Protein AF-A0A317QHJ5-F1 (afdb_monomer)

Sequence (164 aa):
MSAVTFGLVVLLGPGVAGAEPGGSGVDRSDPPDVVPLVDCVLTHADGSWTAVFGYDNRTGVPVDIPVGPANQVTPRSSVQPQPTTFAAGIRHGVFSVTVPRGGGPMWHLGGTNLAARKTDAVCPDPTQMPAEGNGTGTALVVAAAAGAGAVLVRRQRRRTAAAA

Radius of gyration: 39.53 Å; Cα contacts (8 Å, |Δi|>4): 223; chains: 1; bounding box: 107×50×139 Å

pLDDT: mean 77.06, std 19.66, range [41.97, 98.12]

Secondary structure (DSSP, 8-state):
-PPPP----------------------TTS--SEEEEEEEEEE-TTS-EEEEEEEEETTSS-EE--SBTTEEEESPPSS--S-SEE-SEEEEEEEEEEE-SSSPPEEEETTEEEE--TTSPBPPPGGGS-STTS-------------SHHHHHHHHHHHHTS--

Foldseek 3Di:
DDDDDDDDDDDDDDDDDPPDPPPPPVPPLQFQPKAKDFPAKAADPQRKIKTFIKIAGANQAKDFADPDQQWAKPPHDPDGQTDRIDGHGIGTRSDMDIDHHDFFMWTRHRPDIGGDDPPPHHDDDPVPPPPVPPDPPDDDDPDDDPPPVVVVVVVVVVVVVVVD

Solvent-accessible surface area (backbone atoms only — not comparable to full-atom values): 10604 Å² total; per-residue (Å²): 133,87,84,85,87,81,85,84,83,82,79,87,79,85,87,76,84,81,72,72,81,74,72,84,64,79,60,83,82,60,46,75,56,42,44,73,40,75,64,23,28,46,81,44,96,89,51,29,33,33,40,28,29,20,35,34,22,72,70,75,48,71,43,80,48,61,80,43,90,47,30,40,55,39,78,78,59,94,67,78,68,70,75,41,67,44,57,51,40,76,42,73,67,69,36,71,51,76,38,61,72,76,76,56,51,28,44,29,29,46,88,44,77,48,70,46,51,96,84,47,51,67,54,78,64,79,84,72,57,72,84,84,73,76,78,76,74,84,78,76,86,84,74,86,81,90,69,68,66,64,57,58,54,53,56,50,56,56,54,65,68,68,74,116

Organism: NCBI:txid1137989

Structure (mmCIF, N/CA/C/O backbone):
data_AF-A0A317QHJ5-F1
#
_entry.id   AF-A0A317QHJ5-F1
#
loop_
_atom_site.group_PDB
_atom_site.id
_atom_site.type_symbol
_atom_site.label_atom_id
_atom_site.label_alt_id
_atom_site.label_comp_id
_atom_site.label_asym_id
_atom_site.label_entity_id
_atom_site.label_seq_id
_atom_site.pdbx_PDB_ins_code
_atom_site.Cartn_x
_atom_site.Cartn_y
_atom_site.Cartn_z
_atom_site.occupancy
_atom_site.B_iso_or_equiv
_atom_site.auth_seq_id
_atom_site.auth_comp_id
_atom_site.auth_asym_id
_atom_site.auth_atom_id
_atom_site.pdbx_PDB_model_num
ATOM 1 N N . MET A 1 1 ? 42.574 -38.828 73.127 1.00 41.97 1 MET A N 1
ATOM 2 C CA . MET A 1 1 ? 43.035 -39.180 71.767 1.00 41.97 1 MET A CA 1
ATOM 3 C C . MET A 1 1 ? 41.836 -39.098 70.838 1.00 41.97 1 MET A C 1
ATOM 5 O O . MET A 1 1 ? 40.737 -39.417 71.268 1.00 41.97 1 MET A O 1
ATOM 9 N N . SER A 1 2 ? 42.060 -38.518 69.665 1.00 44.75 2 SER A N 1
ATOM 10 C CA . SER A 1 2 ? 41.131 -37.766 68.815 1.00 44.75 2 SER A CA 1
ATOM 11 C C . SER A 1 2 ? 39.770 -38.393 68.496 1.00 44.75 2 SER A C 1
ATOM 13 O O . SER A 1 2 ? 39.679 -39.544 68.084 1.00 44.75 2 SER A O 1
ATOM 15 N N . ALA A 1 3 ? 38.732 -37.559 68.614 1.00 47.12 3 ALA A N 1
ATOM 16 C CA . ALA A 1 3 ? 37.386 -37.781 68.102 1.00 47.12 3 ALA A CA 1
ATOM 17 C C . ALA A 1 3 ? 37.351 -37.568 66.579 1.00 47.12 3 ALA A C 1
ATOM 19 O O . ALA A 1 3 ? 37.897 -36.585 66.079 1.00 47.12 3 ALA A O 1
ATOM 20 N N . VAL A 1 4 ? 36.707 -38.484 65.854 1.00 49.12 4 VAL A N 1
ATOM 21 C CA . VAL A 1 4 ? 36.483 -38.377 64.408 1.00 49.12 4 VAL A CA 1
ATOM 22 C C . VAL A 1 4 ? 35.136 -37.705 64.167 1.00 49.12 4 VAL A C 1
ATOM 24 O O . VAL A 1 4 ? 34.083 -38.204 64.560 1.00 49.12 4 VAL A O 1
ATOM 27 N N . THR A 1 5 ? 35.211 -36.540 63.537 1.00 54.19 5 THR A N 1
ATOM 28 C CA . THR A 1 5 ? 34.108 -35.718 63.045 1.00 54.19 5 THR A CA 1
ATOM 29 C C . THR A 1 5 ? 33.380 -36.428 61.902 1.00 54.19 5 THR A C 1
ATOM 31 O O . THR A 1 5 ? 34.017 -36.829 60.932 1.00 54.19 5 THR A O 1
ATOM 34 N N . PHE A 1 6 ? 32.050 -36.519 61.969 1.00 53.75 6 PHE A N 1
ATOM 35 C CA . PHE A 1 6 ? 31.207 -36.851 60.819 1.00 53.75 6 PHE A CA 1
ATOM 36 C C . PHE A 1 6 ? 30.228 -35.706 60.562 1.00 53.75 6 PHE A C 1
ATOM 38 O O . PHE A 1 6 ? 29.514 -35.260 61.459 1.00 53.75 6 PHE A O 1
ATOM 45 N N . GLY A 1 7 ? 30.305 -35.179 59.339 1.00 54.44 7 GLY A N 1
ATOM 46 C CA . GLY A 1 7 ? 29.652 -33.959 58.891 1.00 54.44 7 GLY A CA 1
ATOM 47 C C . GLY A 1 7 ? 28.133 -34.064 58.796 1.00 54.44 7 GLY A C 1
ATOM 48 O O . GLY A 1 7 ? 27.577 -35.088 58.403 1.00 54.44 7 GLY A O 1
ATOM 49 N N . LEU A 1 8 ? 27.477 -32.952 59.117 1.00 60.31 8 LEU A N 1
ATOM 50 C CA . LEU A 1 8 ? 26.056 -32.741 58.892 1.00 60.31 8 LEU A CA 1
ATOM 51 C C . LEU A 1 8 ? 25.878 -32.095 57.510 1.00 60.31 8 LEU A C 1
ATOM 53 O O . LEU A 1 8 ? 26.213 -30.928 57.316 1.00 60.31 8 LEU A O 1
ATOM 57 N N . VAL A 1 9 ? 25.363 -32.855 56.545 1.00 59.41 9 VAL A N 1
ATOM 58 C CA . VAL A 1 9 ? 24.881 -32.322 55.264 1.00 59.41 9 VAL A CA 1
ATOM 59 C C . VAL A 1 9 ? 23.470 -31.780 55.493 1.00 59.41 9 VAL A C 1
ATOM 61 O O . VAL A 1 9 ? 22.542 -32.548 55.737 1.00 59.41 9 VAL A O 1
ATOM 64 N N . VAL A 1 10 ? 23.304 -30.458 55.433 1.00 62.19 10 VAL A N 1
ATOM 65 C CA . VAL A 1 10 ? 21.985 -29.808 55.454 1.00 62.19 10 VAL A CA 1
ATOM 66 C C . VAL A 1 10 ? 21.449 -29.777 54.023 1.00 62.19 10 VAL A C 1
ATOM 68 O O . VAL A 1 10 ? 21.936 -29.025 53.182 1.00 62.19 10 VAL A O 1
ATOM 71 N N . LEU A 1 11 ? 20.458 -30.623 53.743 1.00 61.06 11 LEU A N 1
ATOM 72 C CA . LEU A 1 11 ? 19.702 -30.616 52.492 1.00 61.06 11 LEU A CA 1
ATOM 73 C C . LEU A 1 11 ? 18.630 -29.518 52.558 1.00 61.06 11 LEU A C 1
ATOM 75 O O . LEU A 1 11 ? 17.725 -29.569 53.389 1.00 61.06 11 LEU A O 1
ATOM 79 N N . LEU A 1 12 ? 18.749 -28.524 51.679 1.00 61.97 12 LEU A N 1
ATOM 80 C CA . LEU A 1 12 ? 17.761 -27.467 51.469 1.00 61.97 12 LEU A CA 1
ATOM 81 C C . LEU A 1 12 ? 16.495 -28.066 50.833 1.00 61.97 12 LEU A C 1
ATOM 83 O O . LEU A 1 12 ? 16.531 -28.542 49.699 1.00 61.97 12 LEU A O 1
ATOM 87 N N . GLY A 1 13 ? 15.389 -28.061 51.580 1.00 54.28 13 GLY A N 1
ATOM 88 C CA . GLY A 1 13 ? 14.050 -28.389 51.083 1.00 54.28 13 GLY A CA 1
ATOM 89 C C . GLY A 1 13 ? 13.358 -27.197 50.391 1.00 54.28 13 GLY A C 1
ATOM 90 O O . GLY A 1 13 ? 13.816 -26.063 50.536 1.00 54.28 13 GLY A O 1
ATOM 91 N N . PRO A 1 14 ? 12.275 -27.438 49.626 1.00 62.47 14 PRO A N 1
ATOM 92 C CA . PRO A 1 14 ? 11.796 -26.544 48.571 1.00 62.47 14 PRO A CA 1
ATOM 93 C C . PRO A 1 14 ? 10.630 -25.629 48.987 1.00 62.47 14 PRO A C 1
ATOM 95 O O . PRO A 1 14 ? 9.830 -25.975 49.852 1.00 62.47 14 PRO A O 1
ATOM 98 N N . GLY A 1 15 ? 10.461 -24.529 48.243 1.00 50.72 15 GLY A N 1
ATOM 99 C CA . GLY A 1 15 ? 9.195 -23.791 48.122 1.00 50.72 15 GLY A CA 1
ATOM 100 C C . GLY A 1 15 ? 9.090 -22.538 48.999 1.00 50.72 15 GLY A C 1
ATOM 101 O O . GLY A 1 15 ? 9.615 -22.488 50.099 1.00 50.72 15 GLY A O 1
ATOM 102 N N . VAL A 1 16 ? 8.435 -21.455 48.595 1.00 56.22 16 VAL A N 1
ATOM 103 C CA . VAL A 1 16 ? 7.700 -21.135 47.370 1.00 56.22 16 VAL A CA 1
ATOM 104 C C . VAL A 1 16 ? 7.855 -19.625 47.180 1.00 56.22 16 VAL A C 1
ATOM 106 O O . VAL A 1 16 ? 7.360 -18.838 47.982 1.00 56.22 16 VAL A O 1
ATOM 109 N N . ALA A 1 17 ? 8.578 -19.199 46.145 1.00 56.75 17 ALA A N 1
ATOM 110 C CA . ALA A 1 17 ? 8.450 -17.824 45.688 1.00 56.75 17 ALA A CA 1
ATOM 111 C C . ALA A 1 17 ? 7.059 -17.717 45.056 1.00 56.75 17 ALA A C 1
ATOM 113 O O . ALA A 1 17 ? 6.802 -18.325 44.017 1.00 56.75 17 ALA A O 1
ATOM 114 N N . GLY A 1 18 ? 6.150 -17.011 45.726 1.00 53.28 18 GLY A N 1
ATOM 115 C CA . GLY A 1 18 ? 4.892 -16.585 45.133 1.00 53.28 18 GLY A CA 1
ATOM 116 C C . GLY A 1 18 ? 5.202 -15.646 43.977 1.00 53.28 18 GLY A C 1
ATOM 117 O O . GLY A 1 18 ? 5.343 -14.445 44.176 1.00 53.28 18 GLY A O 1
ATOM 118 N N . ALA A 1 19 ? 5.360 -16.204 42.779 1.00 55.44 19 ALA A N 1
ATOM 119 C CA . ALA A 1 19 ? 5.191 -15.443 41.561 1.00 55.44 19 ALA A CA 1
ATOM 120 C C . ALA A 1 19 ? 3.706 -15.084 41.500 1.00 55.44 19 ALA A C 1
ATOM 122 O O . ALA A 1 19 ? 2.853 -15.960 41.339 1.00 55.44 19 ALA A O 1
ATOM 123 N N . GLU A 1 20 ? 3.395 -13.808 41.704 1.00 59.75 20 GLU A N 1
ATOM 124 C CA . GLU A 1 20 ? 2.093 -13.275 41.332 1.00 59.75 20 GLU A CA 1
ATOM 125 C C . GLU A 1 20 ? 1.818 -13.683 39.875 1.00 59.75 20 GLU A C 1
ATOM 127 O O . GLU A 1 20 ? 2.729 -13.604 39.039 1.00 59.75 20 GLU A O 1
ATOM 132 N N . PRO A 1 21 ? 0.600 -14.138 39.536 1.00 54.41 21 PRO A N 1
ATOM 133 C CA . PRO A 1 21 ? 0.218 -14.229 38.146 1.00 54.41 21 PRO A CA 1
ATOM 134 C C . PRO A 1 21 ? 0.260 -12.802 37.615 1.00 54.41 21 PRO A C 1
ATOM 136 O O . PRO A 1 21 ? -0.608 -11.986 37.929 1.00 54.41 21 PRO A O 1
ATOM 139 N N . GLY A 1 22 ? 1.313 -12.503 36.851 1.00 54.22 22 GLY A N 1
ATOM 140 C CA . GLY A 1 22 ? 1.369 -11.333 36.001 1.00 54.22 22 GLY A CA 1
ATOM 141 C C . GLY A 1 22 ? 0.049 -11.290 35.261 1.00 54.22 22 GLY A C 1
ATOM 142 O O . GLY A 1 22 ? -0.292 -12.232 34.540 1.00 54.22 22 GLY A O 1
ATOM 143 N N . GLY A 1 23 ? -0.738 -10.253 35.545 1.00 55.38 23 GLY A N 1
ATOM 144 C CA . GLY A 1 23 ? -1.992 -10.045 34.857 1.00 55.38 23 GLY A CA 1
ATOM 145 C C . GLY A 1 23 ? -1.722 -10.186 33.370 1.00 55.38 23 GLY A C 1
ATOM 146 O O . GLY A 1 23 ? -0.762 -9.603 32.860 1.00 55.38 23 GLY A O 1
ATOM 147 N N . SER A 1 24 ? -2.552 -10.970 32.688 1.00 53.78 24 SER A N 1
ATOM 148 C CA . SER A 1 24 ? -2.720 -10.891 31.243 1.00 53.78 24 SER A CA 1
ATOM 149 C C . SER A 1 24 ? -3.262 -9.498 30.925 1.00 53.78 24 SER A C 1
ATOM 151 O O . SER A 1 24 ? -4.430 -9.310 30.597 1.00 53.78 24 SER A O 1
ATOM 153 N N . GLY A 1 25 ? -2.414 -8.486 31.105 1.00 55.06 25 GLY A N 1
ATOM 154 C CA . GLY A 1 25 ? -2.539 -7.240 30.403 1.00 55.06 25 GLY A CA 1
ATOM 155 C C . GLY A 1 25 ? -2.502 -7.650 28.952 1.00 55.06 25 GLY A C 1
ATOM 156 O O . GLY A 1 25 ? -1.506 -8.195 28.488 1.00 55.06 25 GLY A O 1
ATOM 157 N N . VAL A 1 26 ? -3.630 -7.482 28.279 1.00 52.84 26 VAL A N 1
ATOM 158 C CA . VAL A 1 26 ? -3.666 -7.443 26.826 1.00 52.84 26 VAL A CA 1
ATOM 159 C C . VAL A 1 26 ? -2.574 -6.449 26.447 1.00 52.84 26 VAL A C 1
ATOM 161 O O . VAL A 1 26 ? -2.672 -5.260 26.774 1.00 52.84 26 VAL A O 1
ATOM 164 N N . ASP A 1 27 ? -1.461 -6.969 25.940 1.00 51.09 27 ASP A N 1
ATOM 165 C CA . ASP A 1 27 ? -0.315 -6.160 25.586 1.00 51.09 27 ASP A CA 1
ATOM 166 C C . ASP A 1 27 ? -0.788 -5.240 24.466 1.00 51.09 27 ASP A C 1
ATOM 168 O O . ASP A 1 27 ? -1.150 -5.693 23.384 1.00 51.09 27 ASP A O 1
ATOM 172 N N . ARG A 1 28 ? -0.839 -3.932 24.735 1.00 53.25 28 ARG A N 1
ATOM 173 C CA . ARG A 1 28 ? -1.234 -2.922 23.737 1.00 53.25 28 ARG A CA 1
ATOM 174 C C . ARG A 1 28 ? -0.248 -2.860 22.561 1.00 53.25 28 ARG A C 1
ATOM 176 O O . ARG A 1 28 ? -0.440 -2.059 21.652 1.00 53.25 28 ARG A O 1
ATOM 183 N N . SER A 1 29 ? 0.814 -3.662 22.624 1.00 47.28 29 SER A N 1
ATOM 184 C CA . SER A 1 29 ? 1.823 -3.858 21.592 1.00 47.28 29 SER A CA 1
ATOM 185 C C . SER A 1 29 ? 1.404 -4.849 20.507 1.00 47.28 29 SER A C 1
ATOM 187 O O . SER A 1 29 ? 2.084 -4.890 19.485 1.00 47.28 29 SER A O 1
ATOM 189 N N . ASP A 1 30 ? 0.316 -5.613 20.685 1.00 51.06 30 ASP A N 1
ATOM 190 C CA . ASP A 1 30 ? -0.285 -6.341 19.569 1.00 51.06 30 ASP A CA 1
ATOM 191 C C . ASP A 1 30 ? -1.165 -5.342 18.806 1.00 51.06 30 ASP A C 1
ATOM 193 O O . ASP A 1 30 ? -2.142 -4.820 19.361 1.00 51.06 30 ASP A O 1
ATOM 197 N N . PRO A 1 31 ? -0.776 -4.950 17.585 1.00 52.56 31 PRO A N 1
ATOM 198 C CA . PRO A 1 31 ? -1.545 -3.984 16.841 1.00 52.56 31 PRO A CA 1
ATOM 199 C C . PRO A 1 31 ? -2.955 -4.536 16.657 1.00 52.56 31 PRO A C 1
ATOM 201 O O . PRO A 1 31 ? -3.121 -5.746 16.492 1.00 52.56 31 PRO A O 1
ATOM 204 N N . PRO A 1 32 ? -3.972 -3.660 16.664 1.00 61.69 32 PRO A N 1
ATOM 205 C CA . PRO A 1 32 ? -5.306 -4.050 16.242 1.00 61.69 32 PRO A CA 1
ATOM 206 C C . PRO A 1 32 ? -5.184 -4.875 14.968 1.00 61.69 32 PRO A C 1
ATOM 208 O O . PRO A 1 32 ? -4.395 -4.506 14.100 1.00 61.69 32 PRO A O 1
ATOM 211 N N . ASP A 1 33 ? -5.920 -5.983 14.942 1.00 82.44 33 ASP A N 1
ATOM 212 C CA . ASP A 1 33 ? -5.902 -7.128 14.024 1.00 82.44 33 ASP A CA 1
ATOM 213 C C . ASP A 1 33 ? -6.155 -6.710 12.551 1.00 82.44 33 ASP A C 1
ATOM 215 O O . ASP A 1 33 ? -7.126 -7.101 11.903 1.00 82.44 33 ASP A O 1
ATOM 219 N N . VAL A 1 34 ? -5.312 -5.800 12.058 1.00 92.50 34 VAL A N 1
ATOM 220 C CA . VAL A 1 34 ? -5.311 -5.141 10.758 1.00 92.50 34 VAL A CA 1
ATOM 221 C C . VAL A 1 34 ? -4.146 -5.723 9.984 1.00 92.50 34 VAL A C 1
ATOM 223 O O . VAL A 1 34 ? -2.981 -5.392 10.207 1.00 92.50 34 VAL A O 1
ATOM 226 N N . VAL A 1 35 ? -4.477 -6.619 9.068 1.00 93.75 35 VAL A N 1
ATOM 227 C CA . VAL A 1 35 ? -3.501 -7.397 8.314 1.00 93.75 35 VAL A CA 1
ATOM 228 C C . VAL A 1 35 ? -3.396 -6.815 6.906 1.00 93.75 35 VAL A C 1
ATOM 230 O O . VAL A 1 35 ? -4.427 -6.642 6.253 1.00 93.75 35 VAL A O 1
ATOM 233 N N . PRO A 1 36 ? -2.190 -6.494 6.407 1.00 97.00 36 PRO A N 1
ATOM 234 C CA . PRO A 1 36 ? -2.019 -6.037 5.036 1.00 97.00 36 PRO A CA 1
ATOM 235 C C . PRO A 1 36 ? -2.280 -7.186 4.050 1.00 97.00 36 PRO A C 1
ATOM 237 O O . PRO A 1 36 ? -2.107 -8.360 4.376 1.00 97.00 36 PRO A O 1
ATOM 240 N N . LEU A 1 37 ? -2.652 -6.839 2.822 1.00 97.44 37 LEU A N 1
ATOM 241 C CA . LEU A 1 37 ? -2.905 -7.753 1.710 1.00 97.44 37 LEU A CA 1
ATOM 242 C C . LEU A 1 37 ? -2.196 -7.235 0.454 1.00 97.44 37 LEU A C 1
ATOM 244 O O . LEU A 1 37 ? -2.120 -6.025 0.234 1.00 97.44 37 LEU A O 1
ATOM 248 N N . VAL A 1 38 ? -1.709 -8.147 -0.389 1.00 97.88 38 VAL A N 1
ATOM 249 C CA . VAL A 1 38 ? -1.369 -7.827 -1.781 1.00 97.88 38 VAL A CA 1
ATOM 250 C C . VAL A 1 38 ? -2.575 -8.228 -2.608 1.00 97.88 38 VAL A C 1
ATOM 252 O O . VAL A 1 38 ? -2.875 -9.415 -2.712 1.00 97.88 38 VAL A O 1
ATOM 255 N N . ASP A 1 39 ? -3.276 -7.247 -3.166 1.00 97.75 39 ASP A N 1
ATOM 256 C CA . ASP A 1 39 ? -4.451 -7.529 -3.987 1.00 97.75 39 ASP A CA 1
ATOM 257 C C . ASP A 1 39 ? -4.026 -8.026 -5.359 1.00 97.75 39 ASP A C 1
ATOM 259 O O . ASP A 1 39 ? -4.520 -9.044 -5.842 1.00 97.75 39 ASP A O 1
ATOM 263 N N . CYS A 1 40 ? -3.100 -7.298 -5.986 1.00 97.69 40 CYS A N 1
ATOM 264 C CA . CYS A 1 40 ? -2.583 -7.661 -7.289 1.00 97.69 40 CYS A CA 1
ATOM 265 C C . CYS A 1 40 ? -1.310 -6.897 -7.674 1.00 97.69 40 CYS A C 1
ATOM 267 O O . CYS A 1 40 ? -0.914 -5.920 -7.030 1.00 97.69 40 CYS A O 1
ATOM 269 N N . VAL A 1 41 ? -0.681 -7.331 -8.766 1.00 97.19 41 VAL A N 1
ATOM 270 C CA . VAL A 1 41 ? 0.483 -6.688 -9.378 1.00 97.19 41 VAL A CA 1
ATOM 271 C C . VAL A 1 41 ? 0.258 -6.402 -10.861 1.00 97.19 41 VAL A C 1
ATOM 273 O O . VAL A 1 41 ? -0.387 -7.169 -11.578 1.00 97.19 41 VAL A O 1
ATOM 276 N N . LEU A 1 42 ? 0.821 -5.291 -11.329 1.00 95.62 42 LEU A N 1
ATOM 277 C CA . LEU A 1 42 ? 0.795 -4.849 -12.720 1.00 95.62 42 LEU A CA 1
ATOM 278 C C . LEU A 1 42 ? 2.229 -4.673 -13.221 1.00 95.62 42 LEU A C 1
ATOM 280 O O . LEU A 1 42 ? 3.000 -3.902 -12.653 1.00 95.62 42 LEU A O 1
ATOM 284 N N . THR A 1 43 ? 2.601 -5.369 -14.292 1.00 94.56 43 THR A N 1
ATOM 285 C CA . THR A 1 43 ? 3.917 -5.217 -14.929 1.00 94.56 43 THR A CA 1
ATOM 286 C C . THR A 1 43 ? 3.853 -4.239 -16.092 1.00 94.56 43 THR A C 1
ATOM 288 O O . THR A 1 43 ? 2.940 -4.314 -16.911 1.00 94.56 43 THR A O 1
ATOM 291 N N . HIS A 1 44 ? 4.848 -3.365 -16.211 1.00 94.00 44 HIS A N 1
ATOM 292 C CA . HIS A 1 44 ? 4.923 -2.365 -17.273 1.00 94.00 44 HIS A CA 1
ATOM 293 C C . HIS A 1 44 ? 5.945 -2.749 -18.352 1.00 94.00 44 HIS A C 1
ATOM 295 O O . HIS A 1 44 ? 6.891 -3.499 -18.103 1.00 94.00 44 HIS A O 1
ATOM 301 N N . ALA A 1 45 ? 5.785 -2.192 -19.558 1.00 92.88 45 ALA A N 1
ATOM 302 C CA . ALA A 1 45 ? 6.657 -2.476 -20.705 1.00 92.88 45 ALA A CA 1
ATOM 303 C C . ALA A 1 45 ? 8.121 -2.044 -20.487 1.00 92.88 45 ALA A C 1
ATOM 305 O O . ALA A 1 45 ? 9.045 -2.666 -21.009 1.00 92.88 45 ALA A O 1
ATOM 306 N N . ASP A 1 46 ? 8.351 -1.009 -19.676 1.00 93.12 46 ASP A N 1
ATOM 307 C CA . ASP A 1 46 ? 9.689 -0.553 -19.286 1.00 93.12 46 ASP A CA 1
ATOM 308 C C . ASP A 1 46 ? 10.356 -1.468 -18.234 1.00 93.12 46 ASP A C 1
ATOM 310 O O . ASP A 1 46 ? 11.528 -1.288 -17.889 1.00 93.12 46 ASP A O 1
ATOM 314 N N . GLY A 1 47 ? 9.649 -2.494 -17.751 1.00 91.38 47 GLY A N 1
ATOM 315 C CA . GLY A 1 47 ? 10.092 -3.461 -16.749 1.00 91.38 47 GLY A CA 1
ATOM 316 C C . GLY A 1 47 ? 9.909 -3.010 -15.295 1.00 91.38 47 GLY A C 1
ATOM 317 O O . GLY A 1 47 ? 10.201 -3.799 -14.383 1.00 91.38 47 GLY A O 1
ATOM 318 N N . SER A 1 48 ? 9.432 -1.781 -15.066 1.00 95.25 48 SER A N 1
ATOM 319 C CA . SER A 1 48 ? 8.866 -1.386 -13.775 1.00 95.25 48 SER A CA 1
ATOM 320 C C . SER A 1 48 ? 7.579 -2.167 -13.507 1.00 95.25 48 SER A C 1
ATOM 322 O O . SER A 1 48 ? 7.039 -2.850 -14.384 1.00 95.25 48 SER A O 1
ATOM 324 N N . TRP A 1 49 ? 7.119 -2.136 -12.264 1.00 96.06 49 TRP A N 1
ATOM 325 C CA . TRP A 1 49 ? 5.867 -2.778 -11.903 1.00 96.06 49 TRP A CA 1
ATOM 326 C C . TRP A 1 49 ? 5.248 -2.124 -10.678 1.00 96.06 49 TRP A C 1
ATOM 328 O O . TRP A 1 49 ? 5.941 -1.537 -9.845 1.00 96.06 49 TRP A O 1
ATOM 338 N N . THR A 1 50 ? 3.932 -2.237 -10.587 1.00 95.94 50 THR A N 1
ATOM 339 C CA . THR A 1 50 ? 3.117 -1.663 -9.527 1.00 95.94 50 THR A CA 1
ATOM 340 C C . THR A 1 50 ? 2.509 -2.777 -8.694 1.00 95.94 50 THR A C 1
ATOM 342 O O . THR A 1 50 ? 1.936 -3.716 -9.238 1.00 95.94 50 THR A O 1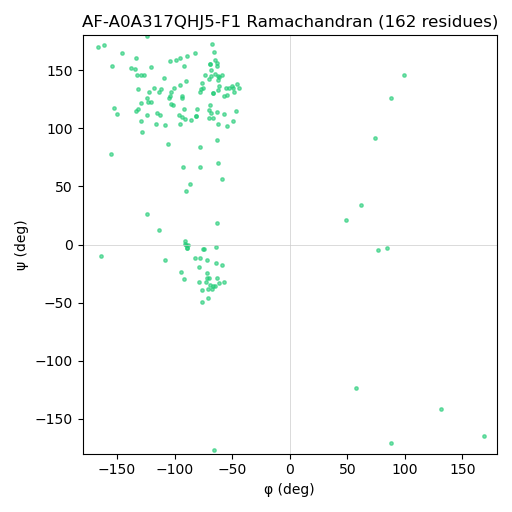
ATOM 345 N N . ALA A 1 51 ? 2.627 -2.668 -7.375 1.00 97.19 51 ALA A N 1
ATOM 346 C CA . ALA A 1 51 ? 1.897 -3.495 -6.425 1.00 97.19 51 ALA A CA 1
ATOM 347 C C . ALA A 1 51 ? 0.700 -2.712 -5.884 1.00 97.19 51 ALA A C 1
ATOM 349 O O . ALA A 1 51 ? 0.847 -1.544 -5.515 1.00 97.19 51 ALA A O 1
ATOM 350 N N . VAL A 1 52 ? -0.462 -3.353 -5.832 1.00 97.50 52 VAL A N 1
ATOM 351 C CA . VAL A 1 52 ? -1.693 -2.812 -5.253 1.00 97.50 52 VAL A CA 1
ATOM 352 C C . VAL A 1 52 ? -1.926 -3.490 -3.911 1.00 97.50 52 VAL A C 1
ATOM 354 O O . VAL A 1 52 ? -1.936 -4.720 -3.824 1.00 97.50 52 VAL A O 1
ATOM 357 N N . PHE A 1 53 ? -2.090 -2.683 -2.868 1.00 98.12 53 PHE A N 1
ATOM 358 C CA . PHE A 1 53 ? -2.247 -3.165 -1.504 1.00 98.12 53 PHE A CA 1
ATOM 359 C C . PHE A 1 53 ? -3.674 -2.965 -1.001 1.00 98.12 53 PHE A C 1
ATOM 361 O O . PHE A 1 53 ? -4.312 -1.941 -1.260 1.00 98.12 53 PHE A O 1
ATOM 368 N N . GLY A 1 54 ? -4.116 -3.945 -0.223 1.00 98.00 54 GLY A N 1
ATOM 369 C CA . GLY A 1 54 ? -5.355 -3.961 0.539 1.00 98.00 54 GLY A CA 1
ATOM 370 C C . GLY A 1 54 ? -5.070 -4.217 2.018 1.00 98.00 54 GLY A C 1
ATOM 371 O O . GLY A 1 54 ? -3.923 -4.417 2.416 1.00 98.00 54 GLY A O 1
ATOM 372 N N . TYR A 1 55 ? -6.103 -4.248 2.848 1.00 97.19 55 TYR A N 1
ATOM 373 C CA . TYR A 1 55 ? -5.999 -4.730 4.224 1.00 97.19 55 TYR A CA 1
ATOM 374 C C . TYR A 1 55 ? -7.278 -5.437 4.666 1.00 97.19 55 TYR A C 1
ATOM 376 O O . TYR A 1 55 ? -8.334 -5.269 4.059 1.00 97.19 55 TYR A O 1
ATOM 384 N N . ASP A 1 56 ? -7.188 -6.185 5.758 1.00 95.75 56 ASP A N 1
ATOM 385 C CA . ASP A 1 56 ? -8.319 -6.740 6.493 1.00 95.75 56 ASP A CA 1
ATOM 386 C C . ASP A 1 56 ? -8.249 -6.287 7.950 1.00 95.75 56 ASP A C 1
ATOM 388 O O . ASP A 1 56 ? -7.337 -6.684 8.669 1.00 95.75 56 ASP A O 1
ATOM 392 N N . ASN A 1 57 ? -9.184 -5.433 8.374 1.00 94.62 57 ASN A N 1
ATOM 393 C CA . ASN A 1 57 ? -9.321 -5.034 9.771 1.00 94.62 57 ASN A CA 1
ATOM 394 C C . ASN A 1 57 ? -10.370 -5.910 10.469 1.00 94.62 57 ASN A C 1
ATOM 396 O O . ASN A 1 57 ? -11.578 -5.685 10.339 1.00 94.62 57 ASN A O 1
ATOM 400 N N . ARG A 1 58 ? -9.903 -6.857 11.282 1.00 91.06 58 ARG A N 1
ATOM 401 C CA . ARG A 1 58 ? -10.736 -7.851 11.975 1.00 91.06 58 ARG A CA 1
ATOM 402 C C . ARG A 1 58 ? -11.252 -7.398 13.335 1.00 91.06 58 ARG A C 1
ATOM 404 O O . ARG A 1 58 ? -12.013 -8.118 13.971 1.00 91.06 58 ARG A O 1
ATOM 411 N N . THR A 1 59 ? -10.904 -6.190 13.771 1.00 88.50 59 THR A N 1
ATOM 412 C CA . THR A 1 59 ? -11.315 -5.669 15.087 1.00 88.50 59 THR A CA 1
ATOM 413 C C . THR A 1 59 ? -12.800 -5.307 15.176 1.00 88.50 59 THR A C 1
ATOM 415 O O . THR A 1 59 ? -13.317 -5.078 16.266 1.00 88.50 59 THR A O 1
ATOM 418 N N . GLY A 1 60 ? -13.499 -5.221 14.038 1.00 88.94 60 GLY A N 1
ATOM 419 C CA . GLY A 1 60 ? -14.912 -4.834 13.974 1.00 88.94 60 GLY A CA 1
ATOM 420 C C . GLY A 1 60 ? -15.175 -3.331 14.134 1.00 88.94 60 GLY A C 1
ATOM 421 O O . GLY A 1 60 ? -16.311 -2.897 13.953 1.00 88.94 60 GLY A O 1
ATOM 422 N N . VAL A 1 61 ? -14.148 -2.519 14.404 1.00 91.56 61 VAL A N 1
ATOM 423 C CA . VAL A 1 61 ? -14.240 -1.055 14.539 1.00 91.56 61 VAL A CA 1
ATOM 424 C C . VAL A 1 61 ? -13.126 -0.350 13.758 1.00 91.56 61 VAL A C 1
ATOM 426 O O . VAL A 1 61 ? -12.127 -0.981 13.412 1.00 91.56 61 VAL A O 1
ATOM 429 N N . PRO A 1 62 ? -13.266 0.950 13.440 1.00 93.44 62 PRO A N 1
ATOM 430 C CA . PRO A 1 62 ? -12.165 1.722 12.885 1.00 93.44 62 PRO A CA 1
ATOM 431 C C . PRO A 1 62 ? -10.974 1.790 13.840 1.00 93.44 62 PRO A C 1
ATOM 433 O O . PRO A 1 62 ? -11.136 1.884 15.055 1.00 93.44 62 PRO A O 1
ATOM 436 N N . VAL A 1 63 ? -9.783 1.762 13.260 1.00 93.88 63 VAL A N 1
ATOM 437 C CA . VAL A 1 63 ? -8.508 1.698 13.964 1.00 93.88 63 VAL A CA 1
ATOM 438 C C . VAL A 1 63 ? -7.568 2.746 13.386 1.00 93.88 63 VAL A C 1
ATOM 440 O O . VAL A 1 63 ? -7.419 2.819 12.170 1.00 93.88 63 VAL A O 1
ATOM 443 N N . ASP A 1 64 ? -6.884 3.507 14.236 1.00 95.19 64 ASP A N 1
ATOM 444 C CA . ASP A 1 64 ? -5.888 4.485 13.799 1.00 95.19 64 ASP A CA 1
ATOM 445 C C . ASP A 1 64 ? -4.465 3.961 14.022 1.00 95.19 64 ASP A C 1
ATOM 447 O O . ASP A 1 64 ? -4.064 3.665 15.148 1.00 95.19 64 ASP A O 1
ATOM 451 N N . ILE A 1 65 ? -3.687 3.870 12.941 1.00 94.00 65 ILE A N 1
ATOM 452 C CA . ILE A 1 65 ? -2.261 3.524 12.964 1.00 94.00 65 ILE A CA 1
ATOM 453 C C . ILE A 1 65 ? -1.511 4.602 12.167 1.00 94.00 65 ILE A C 1
ATOM 455 O O . ILE A 1 65 ? -1.472 4.546 10.933 1.00 94.00 65 ILE A O 1
ATOM 459 N N . PRO A 1 66 ? -0.933 5.620 12.831 1.00 94.75 66 PRO A N 1
ATOM 460 C CA . PRO A 1 66 ? -0.248 6.710 12.144 1.00 94.75 66 PRO A CA 1
ATOM 461 C C . PRO A 1 66 ? 0.994 6.204 11.408 1.00 94.75 66 PRO A C 1
ATOM 463 O O . PRO A 1 66 ? 1.562 5.170 11.762 1.00 94.75 66 PRO A O 1
ATOM 466 N N . VAL A 1 67 ? 1.451 6.961 10.405 1.00 95.44 67 VAL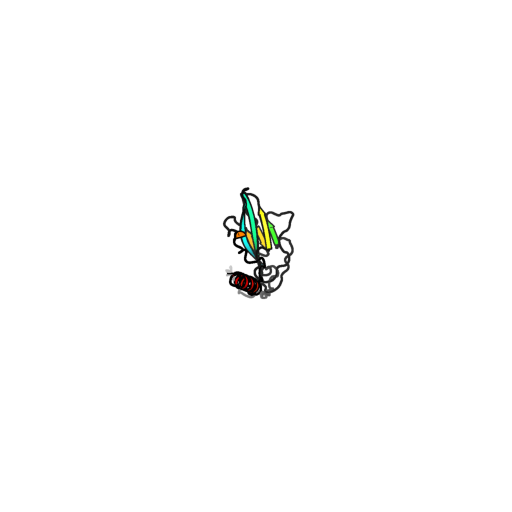 A N 1
ATOM 467 C CA . VAL A 1 67 ? 2.697 6.639 9.700 1.00 95.44 67 VAL A CA 1
ATOM 468 C C . VAL A 1 67 ? 3.856 6.564 10.695 1.00 95.44 67 VAL A C 1
ATOM 470 O O . VAL A 1 67 ? 4.092 7.489 11.473 1.00 95.44 67 VAL A O 1
ATOM 473 N N . GLY A 1 68 ? 4.594 5.460 10.653 1.00 92.44 68 GLY A N 1
ATOM 474 C CA . GLY A 1 68 ? 5.660 5.173 11.603 1.00 92.44 68 GLY A CA 1
ATOM 475 C C . GLY A 1 68 ? 6.144 3.728 11.492 1.00 92.44 68 GLY A C 1
ATOM 476 O O . GLY A 1 68 ? 5.813 3.053 10.520 1.00 92.44 68 GLY A O 1
ATOM 477 N N . PRO A 1 69 ? 6.893 3.221 12.484 1.00 91.44 69 PRO A N 1
ATOM 478 C CA . PRO A 1 69 ? 7.449 1.866 12.442 1.00 91.44 69 PRO A CA 1
ATOM 479 C C . PRO A 1 69 ? 6.400 0.760 12.256 1.00 91.44 69 PRO A C 1
ATOM 481 O O . PRO A 1 69 ? 6.678 -0.241 11.605 1.00 91.44 69 PRO A O 1
ATOM 484 N N . ALA A 1 70 ? 5.191 0.969 12.785 1.00 91.50 70 ALA A N 1
ATOM 485 C CA . ALA A 1 70 ? 4.058 0.054 12.656 1.00 91.50 70 ALA A CA 1
ATOM 486 C C . ALA A 1 70 ? 3.166 0.338 11.429 1.00 91.50 70 ALA A C 1
ATOM 488 O O . ALA A 1 70 ? 2.150 -0.322 11.257 1.00 91.50 70 ALA A O 1
ATOM 489 N N . ASN A 1 71 ? 3.486 1.341 10.606 1.00 95.50 71 ASN A N 1
ATOM 490 C CA . ASN A 1 71 ? 2.765 1.648 9.369 1.00 95.50 71 ASN A CA 1
ATOM 491 C C . ASN A 1 71 ? 3.686 2.383 8.383 1.00 95.50 71 ASN A C 1
ATOM 493 O O . ASN A 1 71 ? 3.656 3.613 8.241 1.00 95.50 71 ASN A O 1
ATOM 497 N N . GLN A 1 72 ? 4.553 1.623 7.721 1.00 95.38 72 GLN A N 1
ATOM 498 C CA . GLN A 1 72 ? 5.531 2.152 6.774 1.00 95.38 72 GLN A CA 1
ATOM 499 C C . GLN A 1 72 ? 5.640 1.283 5.527 1.00 95.38 72 GLN A C 1
ATOM 501 O O . GLN A 1 72 ? 5.458 0.070 5.571 1.00 95.38 72 GLN A O 1
ATOM 506 N N . VAL A 1 73 ? 6.001 1.913 4.415 1.00 96.75 73 VAL A N 1
ATOM 507 C CA . VAL A 1 73 ? 6.249 1.243 3.139 1.00 96.75 73 VAL A CA 1
ATOM 508 C C . VAL A 1 73 ? 7.735 1.338 2.804 1.00 96.75 73 VAL A C 1
ATOM 510 O O . VAL A 1 73 ? 8.338 2.408 2.912 1.00 96.75 73 VAL A O 1
ATOM 513 N N . THR A 1 74 ? 8.315 0.214 2.387 1.00 94.44 74 THR A N 1
ATOM 514 C CA . THR A 1 74 ? 9.711 0.089 1.956 1.00 94.44 74 THR A CA 1
ATOM 515 C C . THR A 1 74 ? 9.751 -0.347 0.486 1.00 94.44 74 THR A C 1
ATOM 517 O O . THR A 1 74 ? 9.044 -1.288 0.146 1.00 94.44 74 THR A O 1
ATOM 520 N N . PRO A 1 75 ? 10.571 0.253 -0.396 1.00 92.06 75 PRO A N 1
ATOM 521 C CA . PRO A 1 75 ? 11.459 1.383 -0.136 1.00 92.06 75 PRO A CA 1
ATOM 522 C C . PRO A 1 75 ? 10.675 2.651 0.211 1.00 92.06 75 PRO A C 1
ATOM 524 O O . PRO A 1 75 ? 9.574 2.874 -0.286 1.00 92.06 75 PRO A O 1
ATOM 527 N N . ARG A 1 76 ? 11.255 3.480 1.083 1.00 87.62 76 ARG A N 1
ATOM 528 C CA . ARG A 1 76 ? 10.602 4.703 1.546 1.00 87.62 76 ARG A CA 1
ATOM 529 C C . ARG A 1 76 ? 10.532 5.714 0.404 1.00 87.62 76 ARG A C 1
ATOM 531 O O . ARG A 1 76 ? 11.564 6.138 -0.110 1.00 87.62 76 ARG A O 1
ATOM 538 N N . SER A 1 77 ? 9.323 6.115 0.033 1.00 82.38 77 SER A N 1
ATOM 539 C CA . SER A 1 77 ? 9.066 7.200 -0.915 1.00 82.38 77 SER A CA 1
ATOM 540 C C . SER A 1 77 ? 8.821 8.529 -0.195 1.00 82.38 77 SER A C 1
ATOM 542 O O . SER A 1 77 ? 8.508 8.564 0.995 1.00 82.38 77 SER A O 1
ATOM 544 N N . SER A 1 78 ? 8.971 9.644 -0.918 1.00 82.06 78 SER A N 1
ATOM 545 C CA . SER A 1 78 ? 8.601 10.981 -0.423 1.00 82.06 78 SER A CA 1
ATOM 546 C C . SER A 1 78 ? 7.093 11.103 -0.191 1.00 82.06 78 SER A C 1
ATOM 548 O O . SER A 1 78 ? 6.646 11.735 0.765 1.00 82.06 78 SER A O 1
ATOM 550 N N . VAL A 1 79 ? 6.316 10.452 -1.054 1.00 82.50 79 VAL A N 1
ATOM 551 C CA . VAL A 1 79 ? 4.880 10.247 -0.888 1.00 82.50 79 VAL A CA 1
ATOM 552 C C . VAL A 1 79 ? 4.688 9.113 0.119 1.00 82.50 79 VAL A C 1
ATOM 554 O O . VAL A 1 79 ? 5.342 8.082 0.001 1.00 82.50 79 VAL A O 1
ATOM 557 N N . GLN A 1 80 ? 3.829 9.299 1.118 1.00 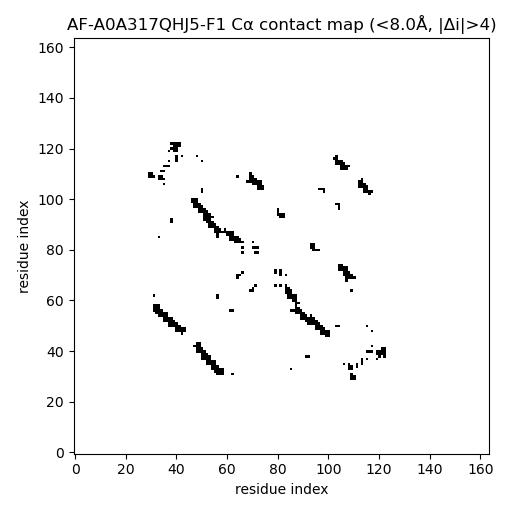89.56 80 GLN A N 1
ATOM 558 C CA . GLN A 1 80 ? 3.449 8.276 2.102 1.00 89.56 80 GLN A CA 1
ATOM 559 C C . GLN A 1 80 ? 2.036 7.807 1.743 1.00 89.56 80 GLN A C 1
ATOM 561 O O . GLN A 1 80 ? 1.072 8.421 2.195 1.00 89.56 80 GLN A O 1
ATOM 566 N N . PRO A 1 81 ? 1.893 6.823 0.836 1.00 90.81 81 PRO A N 1
ATOM 567 C CA . PRO A 1 81 ? 0.601 6.488 0.249 1.00 90.81 81 PRO A CA 1
ATOM 568 C C . PRO A 1 81 ? -0.298 5.663 1.182 1.00 90.81 81 PRO A C 1
ATOM 570 O O . PRO A 1 81 ? -1.472 5.479 0.876 1.00 90.81 81 PRO A O 1
ATOM 573 N N . GLN A 1 82 ? 0.237 5.141 2.289 1.00 95.44 82 GLN A N 1
ATOM 574 C CA . GLN A 1 82 ? -0.498 4.270 3.199 1.00 95.44 82 GLN A CA 1
ATOM 575 C C . GLN A 1 82 ? -1.592 5.026 3.988 1.00 95.44 82 GLN A C 1
ATOM 577 O O . GLN A 1 82 ? -1.362 6.158 4.425 1.00 95.44 82 GLN A O 1
ATOM 582 N N . PRO A 1 83 ? -2.763 4.410 4.238 1.00 96.56 83 PRO A N 1
ATOM 583 C CA . PRO A 1 83 ? -3.780 4.960 5.130 1.00 96.56 83 PRO A CA 1
ATOM 584 C C . PRO A 1 83 ? -3.267 5.070 6.565 1.00 96.56 83 PRO A C 1
ATOM 586 O O . PRO A 1 83 ? -2.430 4.276 6.984 1.00 96.56 83 PRO A O 1
ATOM 589 N N . THR A 1 84 ? -3.822 5.998 7.342 1.00 96.31 84 THR A N 1
ATOM 590 C CA . THR A 1 84 ? -3.597 6.076 8.798 1.00 96.31 84 THR A CA 1
ATOM 591 C C . THR A 1 84 ? -4.813 5.670 9.619 1.00 96.31 84 THR A C 1
ATOM 593 O O . THR A 1 84 ? -4.676 5.428 10.812 1.00 96.31 84 THR A O 1
ATOM 596 N N . THR A 1 85 ? -5.981 5.570 8.984 1.00 96.19 85 THR A N 1
ATOM 597 C CA . THR A 1 85 ? -7.243 5.144 9.595 1.00 96.19 85 THR A CA 1
ATOM 598 C C . THR A 1 85 ? -7.794 3.963 8.804 1.00 96.19 85 THR A C 1
ATOM 600 O O . THR A 1 85 ? -7.972 4.036 7.586 1.00 96.19 85 THR A O 1
ATOM 603 N N . PHE A 1 86 ? -8.069 2.870 9.502 1.00 96.50 86 PHE A N 1
ATOM 604 C CA . PHE A 1 86 ? -8.414 1.567 8.954 1.00 96.50 86 PHE A CA 1
ATOM 605 C C . PHE A 1 86 ? -9.835 1.212 9.383 1.00 96.50 86 PHE A C 1
ATOM 607 O O . PHE A 1 86 ? -10.069 0.846 10.529 1.00 96.50 86 PHE A O 1
ATOM 614 N N . ALA A 1 87 ? -10.807 1.335 8.480 1.00 96.44 87 ALA A N 1
ATOM 615 C CA . ALA A 1 87 ? -12.190 0.944 8.746 1.00 96.44 87 ALA A CA 1
ATOM 616 C C . ALA A 1 87 ? -12.315 -0.582 8.874 1.00 96.44 87 ALA A C 1
ATOM 618 O O . ALA A 1 87 ? -11.515 -1.314 8.308 1.00 96.44 87 ALA A O 1
ATOM 619 N N . ALA A 1 88 ? -13.336 -1.073 9.577 1.00 94.50 88 ALA A N 1
ATOM 620 C CA . ALA A 1 88 ? -13.532 -2.509 9.775 1.00 94.50 88 ALA A CA 1
ATOM 621 C C . ALA A 1 88 ? -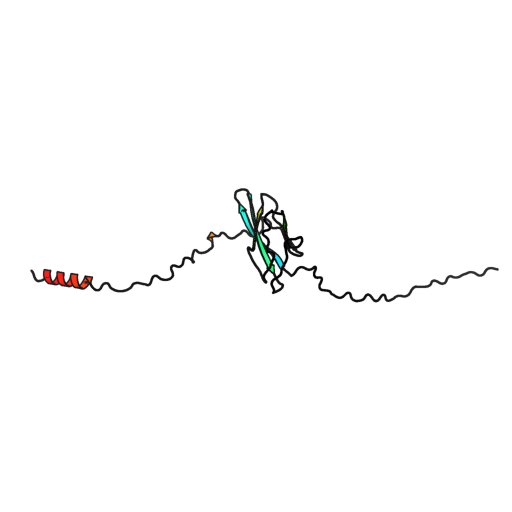13.769 -3.291 8.462 1.00 94.50 88 ALA A C 1
ATOM 623 O O . ALA A 1 88 ? -14.467 -2.821 7.552 1.00 94.50 88 ALA A O 1
ATOM 624 N N . GLY A 1 89 ? -13.255 -4.521 8.416 1.00 95.00 89 GLY A N 1
ATOM 625 C CA . GLY A 1 89 ? -13.371 -5.482 7.320 1.00 95.00 89 GLY A CA 1
ATOM 626 C C . GLY A 1 89 ? -12.280 -5.360 6.256 1.00 95.00 89 GLY A C 1
ATOM 627 O O . GLY A 1 89 ? -11.315 -4.609 6.401 1.00 95.00 89 GLY A O 1
ATOM 628 N N . ILE A 1 90 ? -12.477 -6.090 5.156 1.00 96.62 90 ILE A N 1
ATOM 629 C CA . ILE A 1 90 ? -11.556 -6.114 4.017 1.00 96.62 90 ILE A CA 1
ATOM 630 C C . ILE A 1 90 ? -11.726 -4.843 3.179 1.00 96.62 90 ILE A C 1
ATOM 632 O O . ILE A 1 90 ? -12.849 -4.424 2.872 1.00 96.62 90 ILE A O 1
ATOM 636 N N . ARG A 1 91 ? -10.611 -4.216 2.811 1.00 97.50 91 ARG A N 1
ATOM 637 C CA . ARG A 1 91 ? -10.539 -3.079 1.892 1.00 97.50 91 ARG A CA 1
ATOM 638 C C . ARG A 1 91 ? -9.456 -3.339 0.859 1.00 97.50 91 ARG A C 1
ATOM 640 O O . ARG A 1 91 ? -8.284 -3.429 1.203 1.00 97.50 91 ARG A O 1
ATOM 647 N N . HIS A 1 92 ? -9.870 -3.434 -0.396 1.00 97.31 92 HIS A N 1
ATOM 648 C CA . HIS A 1 92 ? -8.979 -3.630 -1.534 1.00 97.31 92 HIS A CA 1
ATOM 649 C C . HIS A 1 92 ? -8.552 -2.289 -2.136 1.00 97.31 92 HIS A C 1
ATOM 651 O O . HIS A 1 92 ? -9.292 -1.307 -2.057 1.00 97.31 92 HIS A O 1
ATOM 657 N N . GLY A 1 93 ? -7.385 -2.257 -2.773 1.00 96.25 93 GLY A N 1
ATOM 658 C CA . GLY A 1 93 ? -6.916 -1.146 -3.593 1.00 96.25 93 GLY A CA 1
ATOM 659 C C . GLY A 1 93 ? -6.736 0.158 -2.827 1.00 96.25 93 GLY A C 1
ATOM 660 O O . GLY A 1 93 ? -6.983 1.227 -3.378 1.00 96.25 93 GLY A O 1
ATOM 661 N N . VAL A 1 94 ? -6.338 0.088 -1.555 1.00 97.56 94 VAL A N 1
ATOM 662 C CA . VAL A 1 94 ? -6.253 1.271 -0.687 1.00 97.56 94 VAL A CA 1
ATOM 663 C C . VAL A 1 94 ? -5.092 2.187 -1.060 1.00 97.56 94 VAL A C 1
ATOM 665 O O . VAL A 1 94 ? -5.179 3.395 -0.859 1.00 97.56 94 VAL A O 1
ATOM 668 N N . PHE A 1 95 ? -4.026 1.625 -1.629 1.00 97.00 95 PHE A N 1
ATOM 669 C CA . PHE A 1 95 ? -2.974 2.366 -2.314 1.00 97.00 95 PHE A CA 1
ATOM 670 C C . PHE A 1 95 ? -2.170 1.444 -3.233 1.00 97.00 95 PHE A C 1
ATOM 672 O O . PHE A 1 95 ? -2.297 0.218 -3.200 1.00 97.00 95 PHE A O 1
ATOM 679 N N . SER A 1 96 ? -1.297 2.042 -4.040 1.00 96.44 96 SER A N 1
ATOM 680 C CA . SER A 1 96 ? -0.384 1.319 -4.919 1.00 96.44 96 SER A CA 1
ATOM 681 C C . SER A 1 96 ? 1.027 1.884 -4.855 1.00 96.44 96 SER A C 1
ATOM 683 O O . SER A 1 96 ? 1.210 3.086 -4.659 1.00 96.44 96 SER A O 1
ATOM 685 N N . VAL A 1 97 ? 2.024 1.033 -5.085 1.00 95.88 97 VAL A N 1
ATOM 686 C CA . VAL A 1 97 ? 3.437 1.420 -5.102 1.00 95.88 97 VAL A CA 1
ATOM 687 C C . VAL A 1 97 ? 4.084 0.905 -6.373 1.00 95.88 97 VAL A C 1
ATOM 689 O O . VAL A 1 97 ? 4.108 -0.300 -6.620 1.00 95.88 97 VAL A O 1
ATOM 692 N N . THR A 1 98 ? 4.638 1.821 -7.160 1.00 95.06 98 THR A N 1
ATOM 693 C CA . THR A 1 98 ? 5.422 1.488 -8.350 1.00 95.06 98 THR A CA 1
ATOM 694 C C . THR A 1 98 ? 6.894 1.422 -7.988 1.00 95.06 98 THR A C 1
ATOM 696 O O . THR A 1 98 ? 7.444 2.363 -7.416 1.00 95.06 98 THR A O 1
ATOM 699 N N . VAL A 1 99 ? 7.541 0.320 -8.348 1.00 94.38 99 VAL A N 1
ATOM 700 C CA . VAL A 1 99 ? 8.974 0.106 -8.148 1.00 94.38 99 VAL A CA 1
ATOM 701 C C . VAL A 1 99 ? 9.669 -0.138 -9.491 1.00 94.38 99 VAL A C 1
ATOM 703 O O . VAL A 1 99 ? 9.050 -0.624 -10.446 1.00 94.38 99 VAL A O 1
ATOM 706 N N . PRO A 1 100 ? 10.967 0.194 -9.600 1.00 94.00 100 PRO A N 1
ATOM 707 C CA . PRO A 1 100 ? 11.753 -0.143 -10.777 1.00 94.00 100 PRO A CA 1
ATOM 708 C C . PRO A 1 100 ? 11.919 -1.665 -10.923 1.00 94.00 100 PRO A C 1
ATOM 710 O O . PRO A 1 100 ? 11.399 -2.478 -10.154 1.00 94.00 100 PRO A O 1
ATOM 713 N N . ARG A 1 101 ? 12.685 -2.076 -11.935 1.00 89.56 101 ARG A N 1
ATOM 714 C CA . ARG A 1 101 ? 13.079 -3.477 -12.110 1.00 89.56 101 ARG A CA 1
ATOM 715 C C . ARG A 1 101 ? 13.759 -3.996 -10.835 1.00 89.56 101 ARG A C 1
ATOM 717 O O . ARG A 1 101 ? 14.713 -3.389 -10.362 1.00 89.56 101 ARG A O 1
ATOM 724 N N . GLY A 1 102 ? 13.305 -5.139 -10.322 1.00 86.12 102 GLY A N 1
ATOM 725 C CA . GLY A 1 102 ? 13.927 -5.810 -9.179 1.00 86.12 102 GLY A CA 1
ATOM 726 C C . GLY A 1 102 ? 12.920 -6.205 -8.103 1.00 86.12 102 GLY A C 1
ATOM 727 O O . GLY A 1 102 ? 11.826 -6.674 -8.427 1.00 86.12 102 GLY A O 1
ATOM 728 N N . GLY A 1 103 ? 13.338 -6.052 -6.842 1.00 89.81 103 GLY A N 1
ATOM 729 C CA . GLY A 1 103 ? 12.557 -6.397 -5.654 1.00 89.81 103 GLY A CA 1
ATOM 730 C C . GLY A 1 103 ? 11.276 -5.576 -5.512 1.00 89.81 103 GLY A C 1
ATOM 731 O O . GLY A 1 103 ? 11.159 -4.484 -6.066 1.00 89.81 103 GLY A O 1
ATOM 732 N N . GLY A 1 104 ? 10.307 -6.139 -4.793 1.00 93.19 104 GLY A N 1
ATOM 733 C CA . GLY A 1 104 ? 9.005 -5.519 -4.582 1.00 93.19 104 GLY A CA 1
ATOM 734 C C . GLY A 1 104 ? 8.933 -4.620 -3.360 1.00 93.19 104 GLY A C 1
ATOM 735 O O . GLY A 1 104 ? 9.785 -4.713 -2.473 1.00 93.19 104 GLY A O 1
ATOM 736 N N . PRO A 1 105 ? 7.913 -3.750 -3.313 1.00 96.12 105 PRO A N 1
ATOM 737 C CA . PRO A 1 105 ? 7.627 -2.975 -2.126 1.00 96.12 105 PRO A CA 1
ATOM 738 C C . PRO A 1 105 ? 7.118 -3.884 -0.999 1.00 96.12 105 PRO A C 1
ATOM 740 O O . PRO A 1 105 ? 6.474 -4.907 -1.238 1.00 96.12 105 PRO A O 1
ATOM 743 N N . MET A 1 106 ? 7.396 -3.495 0.239 1.00 96.81 106 MET A N 1
ATOM 744 C CA . MET A 1 106 ? 6.942 -4.156 1.453 1.00 96.81 106 MET A CA 1
ATOM 745 C C . MET A 1 106 ? 6.161 -3.171 2.314 1.00 96.81 106 MET A C 1
ATOM 747 O O . MET A 1 106 ? 6.633 -2.062 2.566 1.00 96.81 106 MET A O 1
ATOM 751 N N . TRP A 1 107 ? 4.987 -3.588 2.781 1.00 97.38 107 TRP A N 1
ATOM 752 C CA . TRP A 1 107 ? 4.199 -2.846 3.754 1.00 97.38 107 TRP A CA 1
ATOM 753 C C . TRP A 1 107 ? 4.376 -3.470 5.135 1.00 97.38 107 TRP A C 1
ATOM 755 O O . TRP A 1 107 ? 4.106 -4.652 5.349 1.00 97.38 107 TRP A O 1
ATOM 765 N N . HIS A 1 108 ? 4.873 -2.658 6.056 1.00 95.12 108 HIS A N 1
ATOM 766 C CA . HIS A 1 108 ? 4.954 -2.955 7.473 1.00 95.12 108 HIS A CA 1
ATOM 767 C C . HIS A 1 108 ? 3.705 -2.378 8.123 1.00 95.12 108 HIS A C 1
ATOM 769 O O . HIS A 1 108 ? 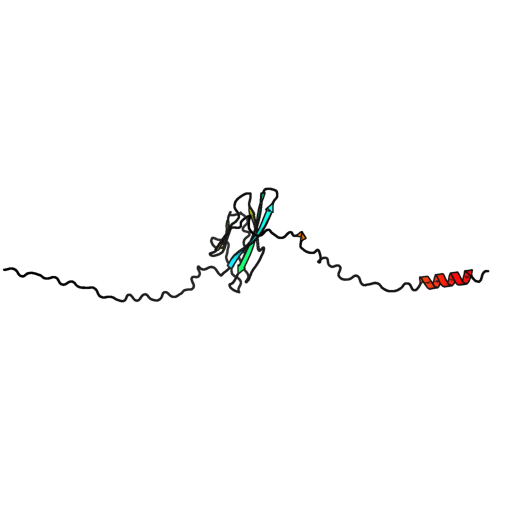3.564 -1.154 8.169 1.00 95.12 108 HIS A O 1
ATOM 775 N N . LEU A 1 109 ? 2.802 -3.241 8.570 1.00 94.50 109 LEU A N 1
ATOM 776 C CA . LEU A 1 109 ? 1.547 -2.843 9.185 1.00 94.50 109 LEU A CA 1
ATOM 777 C C . LEU A 1 109 ? 1.334 -3.653 10.458 1.00 94.50 109 LEU A C 1
ATOM 779 O O . LEU A 1 109 ? 1.209 -4.879 10.433 1.00 94.50 109 LEU A O 1
ATOM 783 N N . GLY A 1 110 ? 1.342 -2.949 11.581 1.00 88.62 110 GLY A N 1
ATOM 784 C CA . GLY A 1 110 ? 1.331 -3.564 12.887 1.00 88.62 110 GLY A CA 1
ATOM 785 C C . GLY A 1 110 ? 2.519 -4.513 13.084 1.00 88.62 110 GLY A C 1
ATOM 786 O O . GLY A 1 110 ? 3.673 -4.115 12.945 1.00 88.62 110 GLY A O 1
ATOM 787 N N . GLY A 1 111 ? 2.222 -5.773 13.411 1.00 86.38 111 GLY A N 1
ATOM 788 C CA . GLY A 1 111 ? 3.189 -6.856 13.585 1.00 86.38 111 GLY A CA 1
ATOM 789 C C . GLY A 1 111 ? 3.455 -7.633 12.295 1.00 86.38 111 GLY A C 1
ATOM 790 O O . GLY A 1 111 ? 4.258 -8.564 12.294 1.00 86.38 111 GLY A O 1
ATOM 791 N N . THR A 1 112 ? 2.796 -7.267 11.190 1.00 91.75 112 THR A N 1
ATOM 792 C CA . THR A 1 112 ? 2.905 -7.969 9.911 1.00 91.75 112 THR A CA 1
ATOM 793 C C . THR A 1 112 ? 3.789 -7.201 8.937 1.00 91.75 112 THR A C 1
ATOM 795 O O . THR A 1 112 ? 3.589 -6.016 8.680 1.00 91.75 112 THR A O 1
ATOM 798 N N . ASN A 1 113 ? 4.739 -7.911 8.330 1.00 94.12 113 ASN A N 1
ATOM 799 C CA . ASN A 1 113 ? 5.559 -7.408 7.232 1.00 94.12 113 ASN A CA 1
ATOM 800 C C . ASN A 1 113 ? 5.199 -8.173 5.959 1.00 94.12 113 ASN A C 1
ATOM 802 O O . ASN A 1 113 ? 5.497 -9.364 5.850 1.00 94.12 113 ASN A O 1
ATOM 806 N N . LEU A 1 114 ? 4.569 -7.499 5.000 1.00 96.62 114 LEU A N 1
ATOM 807 C CA . LEU A 1 114 ? 4.102 -8.119 3.764 1.00 96.62 114 LEU A CA 1
ATOM 808 C C . LEU A 1 114 ? 4.839 -7.557 2.553 1.00 96.62 114 LEU A C 1
ATOM 810 O O . LEU A 1 114 ? 4.675 -6.390 2.199 1.00 96.62 114 LEU A O 1
ATOM 814 N N . ALA A 1 115 ? 5.641 -8.403 1.909 1.00 97.19 115 ALA A N 1
ATOM 815 C CA . ALA A 1 115 ? 6.348 -8.069 0.679 1.00 97.19 115 ALA A CA 1
ATOM 816 C C . ALA A 1 115 ? 5.533 -8.494 -0.546 1.00 97.19 115 ALA A C 1
ATOM 818 O O . ALA A 1 115 ? 5.211 -9.675 -0.683 1.00 97.19 115 ALA A O 1
ATOM 819 N N . ALA A 1 116 ? 5.281 -7.553 -1.456 1.00 97.31 116 ALA A N 1
ATOM 820 C CA . ALA A 1 116 ? 4.729 -7.863 -2.765 1.00 97.31 116 ALA A CA 1
ATOM 821 C C . ALA A 1 116 ? 5.783 -8.525 -3.658 1.00 97.31 116 ALA A C 1
ATOM 823 O O . ALA A 1 116 ? 6.978 -8.207 -3.616 1.00 97.31 116 ALA A O 1
ATOM 824 N N . ARG A 1 117 ? 5.332 -9.436 -4.513 1.00 96.44 117 ARG A N 1
ATOM 825 C CA . ARG A 1 117 ? 6.145 -10.205 -5.451 1.00 96.44 117 ARG A CA 1
ATOM 826 C C . ARG A 1 117 ? 5.532 -10.107 -6.838 1.00 96.44 117 ARG A C 1
ATOM 828 O O . ARG A 1 117 ? 4.325 -10.161 -7.006 1.00 96.44 117 ARG A O 1
ATOM 835 N N . LYS A 1 118 ? 6.378 -10.092 -7.869 1.00 94.25 118 LYS A N 1
ATOM 836 C CA . LYS A 1 118 ? 5.920 -10.151 -9.271 1.00 94.25 118 LYS A CA 1
ATOM 837 C C . LYS A 1 118 ? 5.103 -11.407 -9.609 1.00 94.25 118 LYS A C 1
ATOM 839 O O . LYS A 1 118 ? 4.469 -11.443 -10.652 1.00 94.25 118 LYS A O 1
ATOM 844 N N . THR A 1 119 ? 5.191 -12.440 -8.773 1.00 94.62 119 THR A N 1
ATOM 845 C CA . THR A 1 119 ? 4.462 -13.707 -8.902 1.00 94.62 119 THR A CA 1
ATOM 846 C C . THR A 1 119 ? 3.105 -13.701 -8.201 1.00 94.62 119 THR A C 1
ATOM 848 O O . THR A 1 119 ? 2.417 -14.716 -8.254 1.00 94.62 119 THR A O 1
ATOM 851 N N . ASP A 1 120 ? 2.749 -12.617 -7.505 1.00 96.31 120 ASP A N 1
ATOM 852 C CA . ASP A 1 120 ? 1.419 -12.463 -6.913 1.00 96.31 120 ASP A CA 1
ATOM 853 C C . ASP A 1 120 ? 0.353 -12.319 -8.013 1.00 96.31 120 ASP A C 1
ATOM 855 O O . ASP A 1 120 ? 0.666 -12.226 -9.204 1.00 96.31 120 ASP A O 1
ATOM 859 N N . ALA A 1 121 ? -0.922 -12.333 -7.619 1.00 96.25 121 ALA A N 1
ATOM 860 C CA . ALA A 1 121 ? -2.042 -12.265 -8.551 1.00 96.25 121 ALA A CA 1
ATOM 861 C C . ALA A 1 121 ? -1.918 -11.060 -9.500 1.00 96.25 121 ALA A C 1
ATOM 863 O O . ALA A 1 121 ? -1.619 -9.946 -9.079 1.00 96.25 121 ALA A O 1
ATOM 864 N N . VAL A 1 122 ? -2.154 -11.272 -10.793 1.00 96.12 122 VAL A N 1
ATOM 865 C CA . VAL A 1 122 ? -2.118 -10.188 -11.783 1.00 96.12 122 VAL A CA 1
ATOM 866 C C . VAL A 1 122 ? -3.387 -9.352 -11.659 1.00 96.12 122 VAL A C 1
ATOM 868 O O . VAL A 1 122 ? -4.474 -9.903 -11.476 1.00 96.12 122 VAL A O 1
ATOM 871 N N . CYS A 1 123 ? -3.259 -8.027 -11.750 1.00 93.69 123 CYS A N 1
ATOM 872 C CA . CYS A 1 123 ? -4.427 -7.153 -11.698 1.00 93.69 123 CYS A CA 1
ATOM 873 C C . CYS A 1 123 ? -5.372 -7.453 -12.871 1.00 93.69 123 CYS A C 1
ATOM 875 O O . CYS A 1 123 ? -4.895 -7.626 -13.996 1.00 93.69 123 CYS A O 1
ATOM 877 N N . PRO A 1 124 ? -6.696 -7.517 -12.637 1.00 87.88 124 PRO A N 1
ATOM 878 C CA . PRO A 1 124 ? -7.648 -7.757 -13.710 1.00 87.88 124 PRO A CA 1
ATOM 879 C C . PRO A 1 124 ? -7.582 -6.623 -14.734 1.00 87.88 124 PRO A C 1
ATOM 881 O O . PRO A 1 124 ? -7.435 -5.452 -14.374 1.00 87.88 124 PRO A O 1
ATOM 884 N N . ASP A 1 125 ? -7.712 -6.974 -16.011 1.00 79.38 125 ASP A N 1
ATOM 885 C CA . ASP A 1 125 ? -7.765 -5.982 -17.078 1.00 79.38 125 ASP A CA 1
ATOM 886 C C . ASP A 1 125 ? -9.002 -5.080 -16.905 1.00 79.38 125 ASP A C 1
ATOM 888 O O . ASP A 1 125 ? -10.120 -5.587 -16.745 1.00 79.38 125 ASP A O 1
ATOM 892 N N . PRO A 1 126 ? -8.861 -3.744 -17.003 1.00 66.00 126 PRO A N 1
ATOM 893 C CA . PRO A 1 126 ? -9.991 -2.822 -16.873 1.00 66.00 126 PRO A CA 1
ATOM 894 C C . PRO A 1 126 ? -11.038 -3.009 -17.986 1.00 66.00 126 PRO A C 1
ATOM 896 O O . PRO A 1 126 ? -12.178 -2.573 -17.846 1.00 66.00 126 PRO A O 1
ATOM 899 N N . THR A 1 127 ? -10.685 -3.693 -19.078 1.00 57.34 127 THR A N 1
ATOM 900 C CA . THR A 1 127 ? -11.583 -4.035 -20.192 1.00 57.34 127 THR A CA 1
ATOM 901 C C . THR A 1 127 ? -12.576 -5.155 -19.865 1.00 57.34 127 THR A C 1
ATOM 903 O O . THR A 1 127 ? -13.445 -5.439 -20.686 1.00 57.34 127 THR A O 1
ATOM 906 N N . GLN A 1 128 ? -12.498 -5.762 -18.673 1.00 50.47 128 GLN A N 1
ATOM 907 C CA . GLN A 1 128 ? -13.509 -6.701 -18.174 1.00 50.47 128 GLN A CA 1
ATOM 908 C C . GLN A 1 128 ? -14.621 -6.050 -17.346 1.00 50.47 128 GLN A C 1
ATOM 910 O O . GLN A 1 128 ? -15.514 -6.755 -16.884 1.00 50.47 128 GLN A O 1
ATOM 915 N N . MET A 1 129 ? -14.633 -4.722 -17.192 1.00 43.53 129 MET A N 1
ATOM 916 C CA . MET A 1 129 ? -15.877 -4.044 -16.837 1.00 43.53 129 MET A CA 1
ATOM 917 C C . MET A 1 129 ? -16.801 -4.115 -18.056 1.00 43.53 129 MET A C 1
ATOM 919 O O . MET A 1 129 ? -16.458 -3.547 -19.098 1.00 43.53 129 MET A O 1
ATOM 923 N N . PRO A 1 130 ? -17.961 -4.795 -17.981 1.00 50.97 130 PRO A N 1
ATOM 924 C CA . PRO A 1 130 ? -18.949 -4.666 -19.031 1.00 50.97 130 PRO A CA 1
ATOM 925 C C . PRO A 1 130 ? -19.260 -3.178 -19.180 1.00 50.97 130 PRO A C 1
ATOM 927 O O . PRO A 1 130 ? -19.499 -2.490 -18.188 1.00 50.97 130 PRO A O 1
ATOM 930 N N . ALA A 1 131 ? -19.321 -2.679 -20.411 1.00 56.53 131 ALA A N 1
ATOM 931 C CA . ALA A 1 131 ? -19.838 -1.344 -20.718 1.00 56.53 131 ALA A CA 1
ATOM 932 C C . ALA A 1 131 ? -21.340 -1.175 -20.359 1.00 56.53 131 ALA A C 1
ATOM 934 O O . ALA A 1 131 ? -22.007 -0.259 -20.841 1.00 56.53 131 ALA A O 1
ATOM 935 N N . GLU A 1 132 ? -21.885 -2.050 -19.513 1.00 55.81 132 GLU A N 1
ATOM 936 C CA . GLU A 1 132 ? -23.251 -2.069 -19.005 1.00 55.81 132 GLU A CA 1
ATOM 937 C C . GLU A 1 132 ? -23.380 -1.009 -17.903 1.00 55.81 132 GLU A C 1
ATOM 939 O O . GLU A 1 132 ? -23.501 -1.301 -16.717 1.00 55.81 132 GLU A O 1
ATOM 944 N N . GLY A 1 133 ? -23.260 0.259 -18.285 1.00 49.41 133 GLY A N 1
ATOM 945 C CA . GLY A 1 133 ? -23.273 1.347 -17.309 1.00 49.41 133 GLY A CA 1
ATOM 946 C C . GLY A 1 133 ? -23.506 2.743 -17.861 1.00 49.41 133 GLY A C 1
ATOM 947 O O . GLY A 1 133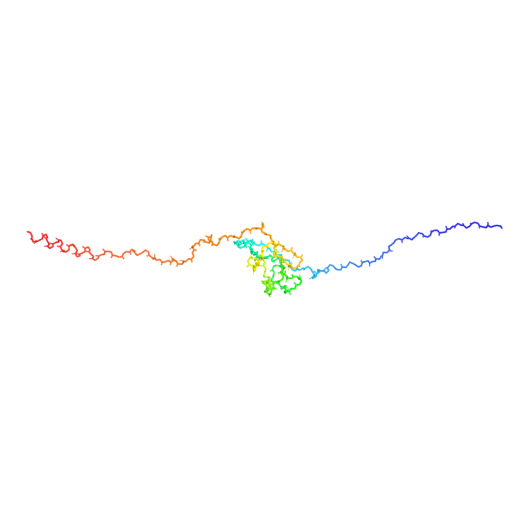 ? -23.784 3.646 -17.083 1.00 49.41 133 GLY A O 1
ATOM 948 N N . ASN A 1 134 ? -23.489 2.944 -19.181 1.00 55.47 134 ASN A N 1
ATOM 949 C CA . ASN A 1 134 ? -23.915 4.211 -19.776 1.00 55.47 134 ASN A CA 1
ATOM 950 C C . ASN A 1 134 ? -25.404 4.159 -20.145 1.00 55.47 134 ASN A C 1
ATOM 952 O O . ASN A 1 134 ? -25.775 4.167 -21.314 1.00 55.47 134 ASN A O 1
ATOM 956 N N . GLY A 1 135 ? -26.258 4.081 -19.123 1.00 53.44 135 GLY A N 1
ATOM 957 C CA . GLY A 1 135 ? -27.418 4.967 -18.969 1.00 53.44 135 GLY A CA 1
ATOM 958 C C . GLY A 1 135 ? -28.394 5.223 -20.128 1.00 53.44 135 GLY A C 1
ATOM 959 O O . GLY A 1 135 ? -29.120 6.205 -20.045 1.00 53.44 135 GLY A O 1
ATOM 960 N N . THR A 1 136 ? -28.510 4.388 -21.162 1.00 60.94 136 THR A N 1
ATOM 961 C CA . THR A 1 136 ? -29.637 4.451 -22.122 1.00 60.94 136 THR A CA 1
ATOM 962 C C . THR A 1 136 ? -30.791 3.562 -21.660 1.00 60.94 136 THR A C 1
ATOM 964 O O . THR A 1 136 ? -31.402 2.807 -22.410 1.00 60.94 136 THR A O 1
ATOM 967 N N . GLY A 1 137 ? -31.117 3.687 -20.373 1.00 53.50 137 GLY A N 1
ATOM 968 C CA . GLY A 1 137 ? -32.464 3.426 -19.898 1.00 53.50 137 GLY A CA 1
ATOM 969 C C . GLY A 1 137 ? -33.387 4.491 -20.488 1.00 53.50 137 GLY A C 1
ATOM 970 O O . GLY A 1 137 ? -33.095 5.679 -20.409 1.00 53.50 137 GLY A O 1
ATOM 971 N N . THR A 1 138 ? -34.496 4.051 -21.078 1.00 59.31 138 THR A N 1
ATOM 972 C CA . THR A 1 138 ? -35.550 4.840 -21.743 1.00 59.31 138 THR A CA 1
ATOM 973 C C . THR A 1 138 ? -35.214 5.429 -23.122 1.00 59.31 138 THR A C 1
ATOM 975 O O . THR A 1 138 ? -34.857 6.588 -23.277 1.00 59.31 138 THR A O 1
ATOM 978 N N . ALA A 1 139 ? -35.529 4.664 -24.168 1.00 47.00 139 ALA A N 1
ATOM 979 C CA . ALA A 1 139 ? -36.302 5.214 -25.277 1.00 47.00 139 ALA A CA 1
ATOM 980 C C . ALA A 1 139 ? -37.475 4.265 -25.535 1.00 47.00 139 ALA A C 1
ATOM 982 O O . ALA A 1 139 ? -37.320 3.135 -25.991 1.00 47.00 139 ALA A O 1
ATOM 983 N N . LEU A 1 140 ? -38.643 4.736 -25.115 1.00 54.81 140 LEU A N 1
ATOM 984 C CA . LEU A 1 140 ? -39.950 4.123 -25.279 1.00 54.81 140 LEU A CA 1
ATOM 985 C C . LEU A 1 140 ? -40.143 3.631 -26.718 1.00 54.81 140 LEU A C 1
ATOM 987 O O . LEU A 1 140 ? -39.829 4.336 -27.676 1.00 54.81 140 LEU A O 1
ATOM 991 N N . VAL A 1 141 ? -40.729 2.443 -26.858 1.00 49.88 141 VAL A N 1
ATOM 992 C CA . VAL A 1 141 ? -41.345 1.986 -28.104 1.00 49.88 141 VAL A CA 1
ATOM 993 C C . VAL A 1 141 ? -42.374 3.041 -28.527 1.00 49.88 141 VAL A C 1
ATOM 995 O O . VAL A 1 141 ? -43.469 3.101 -27.972 1.00 49.88 141 VAL A O 1
ATOM 998 N N . VAL A 1 142 ? -42.033 3.894 -29.498 1.00 55.56 142 VAL A N 1
ATOM 999 C CA . VAL A 1 142 ? -43.009 4.764 -30.168 1.00 55.56 142 VAL A CA 1
ATOM 1000 C C . VAL A 1 142 ? -43.761 3.899 -31.173 1.00 55.56 142 VAL A C 1
ATOM 1002 O O . VAL A 1 142 ? -43.420 3.815 -32.351 1.00 55.56 142 VAL A O 1
ATOM 1005 N N . ALA A 1 143 ? -44.780 3.204 -30.680 1.00 55.28 143 ALA A N 1
ATOM 1006 C CA . ALA A 1 143 ? -45.877 2.730 -31.504 1.00 55.28 143 ALA A CA 1
ATOM 1007 C C . ALA A 1 143 ? -46.982 3.805 -31.525 1.00 55.28 143 ALA A C 1
ATOM 1009 O O . ALA A 1 143 ? -47.290 4.382 -30.486 1.00 55.28 143 ALA A O 1
ATOM 1010 N N . ALA A 1 144 ? -47.599 3.991 -32.702 1.00 45.47 144 ALA A N 1
ATOM 1011 C CA . ALA A 1 144 ? -48.672 4.938 -33.078 1.00 45.47 144 ALA A CA 1
ATOM 1012 C C . ALA A 1 144 ? -48.184 6.333 -33.554 1.00 45.47 144 ALA A C 1
ATOM 1014 O O . ALA A 1 144 ? -47.429 6.998 -32.866 1.00 45.47 144 ALA A O 1
ATOM 1015 N N . ALA A 1 145 ? -48.560 6.876 -34.724 1.00 54.34 145 ALA A N 1
ATOM 1016 C CA . ALA A 1 145 ? -49.719 6.609 -35.577 1.00 54.34 145 ALA A CA 1
ATOM 1017 C C . ALA A 1 145 ? -49.453 6.930 -37.073 1.00 54.34 145 ALA A C 1
ATOM 1019 O O . ALA A 1 145 ? -49.304 8.086 -37.461 1.00 54.34 145 ALA A O 1
ATOM 1020 N N . ALA A 1 146 ? -49.512 5.922 -37.950 1.00 53.81 146 ALA A N 1
ATOM 1021 C CA . ALA A 1 146 ? -49.562 6.091 -39.411 1.00 53.81 146 ALA A CA 1
ATOM 1022 C C . ALA A 1 146 ? -51.016 6.272 -39.915 1.00 53.81 146 ALA A C 1
ATOM 1024 O O . ALA A 1 146 ? -51.486 5.542 -40.784 1.00 53.81 146 ALA A O 1
ATOM 1025 N N . GLY A 1 147 ? -51.766 7.216 -39.334 1.00 56.62 147 GLY A N 1
ATOM 1026 C CA . GLY A 1 147 ? -53.210 7.371 -39.590 1.00 56.62 147 GLY A CA 1
ATOM 1027 C C . GLY A 1 147 ? -53.609 8.380 -40.677 1.00 56.62 147 GLY A C 1
ATOM 1028 O O . GLY A 1 147 ? -54.680 8.249 -41.264 1.00 56.62 147 GLY A O 1
ATOM 1029 N N . ALA A 1 14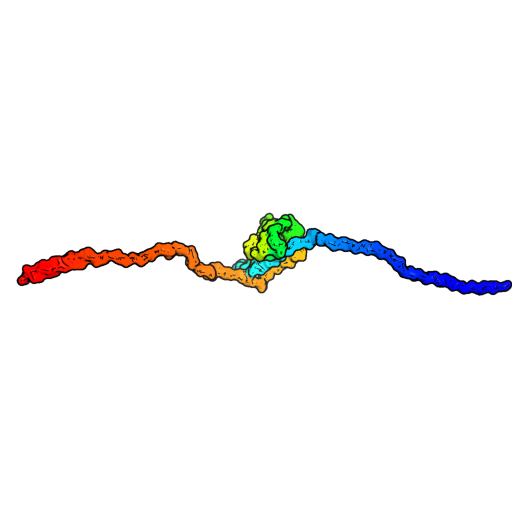8 ? -52.774 9.377 -40.991 1.00 53.66 148 ALA A N 1
ATOM 1030 C CA . ALA A 1 148 ? -53.176 10.475 -41.884 1.00 53.66 148 ALA A CA 1
ATOM 1031 C C . ALA A 1 148 ? -52.844 10.234 -43.374 1.00 53.66 148 ALA A C 1
ATOM 1033 O O . ALA A 1 148 ? -53.579 10.681 -44.258 1.00 53.66 148 ALA A O 1
ATOM 1034 N N . GLY A 1 149 ? -51.781 9.477 -43.678 1.00 52.47 149 GLY A N 1
ATOM 1035 C CA . GLY A 1 149 ? -51.330 9.246 -45.060 1.00 52.47 149 GLY A CA 1
ATOM 1036 C C . GLY A 1 149 ? -52.279 8.373 -45.893 1.00 52.47 149 GLY A C 1
ATOM 1037 O O . GLY A 1 149 ? -52.497 8.631 -47.077 1.00 52.47 149 GLY A O 1
ATOM 1038 N N . ALA A 1 150 ? -52.927 7.381 -45.274 1.00 55.12 150 ALA A N 1
ATOM 1039 C CA . ALA A 1 150 ? -53.817 6.455 -45.980 1.00 55.12 150 ALA A CA 1
ATOM 1040 C C . ALA A 1 150 ? -55.148 7.098 -46.430 1.00 55.12 150 ALA A C 1
ATOM 1042 O O . ALA A 1 150 ? -55.753 6.647 -47.407 1.00 55.12 150 ALA A O 1
ATOM 1043 N N . VAL A 1 151 ? -55.602 8.170 -45.766 1.00 58.22 151 VAL A N 1
ATOM 1044 C CA . VAL A 1 151 ? -56.847 8.874 -46.126 1.00 58.22 151 VAL A CA 1
ATOM 1045 C C . VAL A 1 151 ? -56.648 9.757 -47.362 1.00 58.22 151 VAL A C 1
ATOM 1047 O O . VAL A 1 151 ? -57.509 9.774 -48.246 1.00 58.22 151 VAL A O 1
ATOM 1050 N N . LEU A 1 152 ? -55.496 10.424 -47.492 1.00 55.81 152 LEU A N 1
ATOM 1051 C CA . LEU A 1 152 ? -55.198 11.268 -48.656 1.00 55.81 152 LEU A CA 1
ATOM 1052 C C . LEU A 1 152 ? -54.961 10.436 -49.930 1.00 55.81 152 LEU A C 1
ATOM 1054 O O . LEU A 1 152 ? -55.498 10.777 -50.987 1.00 55.8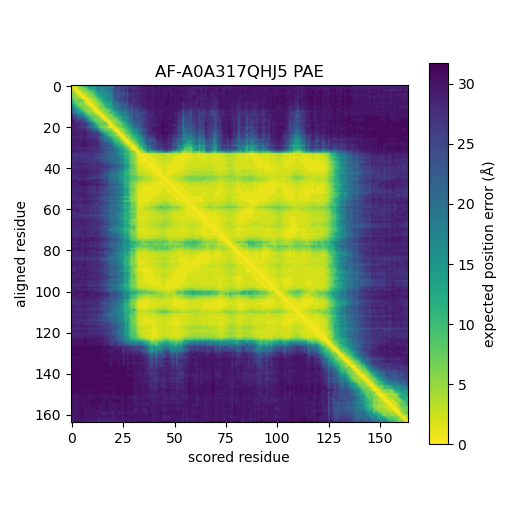1 152 LEU A O 1
ATOM 1058 N N . VAL A 1 153 ? -54.291 9.281 -49.823 1.00 58.91 153 VAL A N 1
ATOM 1059 C CA . VAL A 1 153 ? -54.080 8.360 -50.960 1.00 58.91 153 VAL A CA 1
ATOM 1060 C C . VAL A 1 153 ? -55.393 7.714 -51.428 1.00 58.91 153 VAL A C 1
ATOM 1062 O O . VAL A 1 153 ? -55.635 7.592 -52.632 1.00 58.91 153 VAL A O 1
ATOM 1065 N N . ARG A 1 154 ? -56.307 7.360 -50.511 1.00 59.28 154 ARG A N 1
ATOM 1066 C CA . ARG A 1 154 ? -57.635 6.833 -50.886 1.00 59.28 154 ARG A CA 1
ATOM 1067 C C . ARG A 1 154 ? -58.503 7.877 -51.595 1.00 59.28 154 ARG A C 1
ATOM 1069 O O . ARG A 1 154 ? -59.242 7.521 -52.513 1.00 59.28 154 ARG A O 1
ATOM 1076 N N . ARG A 1 155 ? -58.413 9.155 -51.211 1.00 58.75 155 ARG A N 1
ATOM 1077 C CA . ARG A 1 155 ? -59.209 10.235 -51.818 1.00 58.75 155 ARG A CA 1
ATOM 1078 C C . ARG A 1 155 ? -58.728 10.593 -53.230 1.00 58.75 155 ARG A C 1
ATOM 1080 O O . ARG A 1 155 ? -59.560 10.910 -54.075 1.00 58.75 155 ARG A O 1
ATOM 1087 N N . GLN A 1 156 ? -57.426 10.470 -53.509 1.00 60.25 156 GLN A N 1
ATOM 1088 C CA . GLN A 1 156 ? -56.886 10.617 -54.867 1.00 60.25 156 GLN A CA 1
ATOM 1089 C C . GLN A 1 156 ? -57.257 9.440 -55.776 1.00 60.25 156 GLN A C 1
ATOM 1091 O O . GLN A 1 156 ? -57.772 9.676 -56.865 1.00 60.25 156 GLN A O 1
ATOM 1096 N N . ARG A 1 157 ? -57.119 8.187 -55.313 1.00 63.09 157 ARG A N 1
ATOM 1097 C CA . ARG A 1 157 ? -57.499 7.009 -56.120 1.00 63.09 157 ARG A CA 1
ATOM 1098 C C . ARG A 1 157 ? -58.988 6.978 -56.492 1.00 63.09 157 ARG A C 1
ATOM 1100 O O . ARG A 1 157 ? -59.329 6.540 -57.584 1.00 63.09 157 ARG A O 1
ATOM 1107 N N . ARG A 1 158 ? -59.880 7.481 -55.626 1.00 61.69 158 ARG A N 1
ATOM 1108 C CA . ARG A 1 158 ? -61.315 7.622 -55.952 1.00 61.69 158 ARG A CA 1
ATOM 1109 C C . ARG A 1 158 ? -61.603 8.713 -56.988 1.00 61.69 158 ARG A C 1
ATOM 1111 O O . ARG A 1 158 ? -62.577 8.587 -57.714 1.00 61.69 158 ARG A O 1
ATOM 1118 N N . ARG A 1 159 ? -60.782 9.766 -57.072 1.00 59.75 159 ARG A N 1
ATOM 1119 C CA . ARG A 1 159 ? -60.947 10.831 -58.079 1.00 59.75 159 ARG A CA 1
ATOM 1120 C C . ARG A 1 159 ? -60.413 10.424 -59.451 1.00 59.75 159 ARG A C 1
ATOM 1122 O O . ARG A 1 159 ? -61.001 10.808 -60.449 1.00 59.75 159 ARG A O 1
ATOM 1129 N N . THR A 1 160 ? -59.364 9.606 -59.510 1.00 60.06 160 THR A N 1
ATOM 1130 C CA . THR A 1 160 ? -58.831 9.087 -60.782 1.00 60.06 160 THR A CA 1
ATOM 1131 C C . THR A 1 160 ? -59.650 7.929 -61.358 1.00 60.06 160 THR A C 1
ATOM 1133 O O . THR A 1 160 ? -59.563 7.672 -62.548 1.00 60.06 160 THR A O 1
ATOM 1136 N N . ALA A 1 161 ? -60.464 7.248 -60.545 1.00 60.59 161 ALA A N 1
ATOM 1137 C CA . ALA A 1 161 ? -61.383 6.197 -61.000 1.00 60.59 161 ALA A CA 1
ATOM 1138 C C . ALA A 1 161 ? -62.781 6.714 -61.410 1.00 60.59 161 ALA A C 1
ATOM 1140 O O . ALA A 1 161 ? -63.608 5.922 -61.843 1.00 60.59 161 ALA A O 1
ATOM 1141 N N . ALA A 1 162 ? -63.055 8.015 -61.259 1.00 60.22 162 ALA A N 1
ATOM 1142 C CA . ALA A 1 162 ? -64.320 8.658 -61.646 1.00 60.22 162 ALA A CA 1
ATOM 1143 C C . ALA A 1 162 ? -64.154 9.658 -62.813 1.00 60.22 162 ALA A C 1
ATOM 1145 O O . ALA A 1 162 ? -65.046 10.463 -63.065 1.00 60.22 162 ALA A O 1
ATOM 1146 N N . ALA A 1 163 ? -63.001 9.633 -63.488 1.00 58.41 163 ALA A N 1
ATOM 1147 C CA . ALA A 1 163 ? -62.687 10.439 -64.671 1.00 58.41 163 ALA A CA 1
ATOM 1148 C C . ALA A 1 163 ? -62.273 9.559 -65.873 1.00 58.41 163 ALA A C 1
ATOM 1150 O O . ALA A 1 163 ? -61.514 10.005 -66.731 1.00 58.41 163 ALA A O 1
ATOM 1151 N N . ALA A 1 164 ? -62.756 8.312 -65.895 1.00 51.28 164 ALA A N 1
ATOM 1152 C CA . ALA A 1 164 ? -62.740 7.403 -67.039 1.00 51.28 164 ALA A CA 1
ATOM 1153 C C . ALA A 1 164 ? -64.182 7.168 -67.499 1.00 51.28 164 ALA A C 1
ATOM 1155 O O . ALA A 1 164 ? -65.057 7.097 -66.603 1.00 51.28 164 ALA A O 1
#

Nearest PDB structures (foldseek):
  5wab-assembly1_A  TM=3.652E-01  e=7.161E-01  Bifidobacter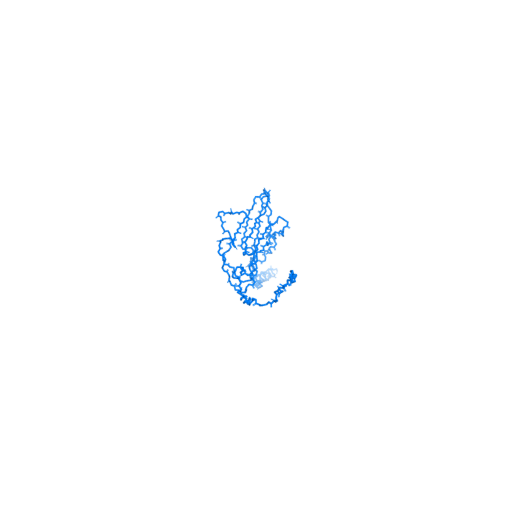ium adolescentis ATCC 15703
  8xrv-assembly2_F  TM=2.794E-01  e=4.857E-01  Cellulosimicrobium
  8xrv-assembly3_E-2  TM=2.809E-01  e=6.063E-01  Cellulosimicrobium
  8xrt-assembly2_A  TM=2.536E-01  e=3.890E-01  Cellulosimicrobium
  8xru-assembly1_A  TM=2.633E-01  e=8.458E-01  Cellulosimicrobium

Mean predicted aligned error: 17.52 Å